Protein AF-A0A811NLN7-F1 (afdb_monomer_lite)

Structure (mmCIF, N/CA/C/O backbone):
data_AF-A0A811NLN7-F1
#
_entry.id   AF-A0A811NLN7-F1
#
loop_
_atom_site.group_PDB
_atom_site.id
_atom_site.type_symbol
_atom_site.label_atom_id
_atom_site.label_alt_id
_atom_site.label_comp_id
_atom_site.label_asym_id
_atom_site.label_entity_id
_atom_site.label_seq_id
_atom_site.pdbx_PDB_ins_code
_atom_site.Cartn_x
_atom_site.Cartn_y
_atom_site.Cartn_z
_atom_site.occupancy
_atom_site.B_iso_or_equiv
_atom_site.auth_seq_id
_atom_site.auth_comp_id
_atom_site.auth_asym_id
_atom_site.auth_atom_id
_atom_site.pdbx_PDB_model_num
ATOM 1 N N . MET A 1 1 ? 24.044 3.969 20.127 1.00 43.16 1 MET A N 1
ATOM 2 C CA . MET A 1 1 ? 23.315 4.214 18.861 1.00 43.16 1 MET A CA 1
ATOM 3 C C . MET A 1 1 ? 21.807 4.181 19.140 1.00 43.16 1 MET A C 1
ATOM 5 O O . MET A 1 1 ? 21.186 3.156 18.929 1.00 43.16 1 MET A O 1
ATOM 9 N N . ALA A 1 2 ? 21.221 5.245 19.707 1.00 50.56 2 ALA A N 1
ATOM 10 C CA . ALA A 1 2 ? 19.800 5.265 20.120 1.00 50.56 2 ALA A CA 1
ATOM 11 C C . ALA A 1 2 ? 19.009 6.475 19.573 1.00 50.56 2 ALA A C 1
ATOM 13 O O . ALA A 1 2 ? 17.827 6.627 19.856 1.00 50.56 2 ALA A O 1
ATOM 14 N N . ASN A 1 3 ? 19.652 7.333 18.772 1.00 53.03 3 ASN A N 1
ATOM 15 C CA . ASN A 1 3 ? 19.122 8.658 18.440 1.00 53.03 3 ASN A CA 1
ATOM 16 C C . ASN A 1 3 ? 18.244 8.680 17.170 1.00 53.03 3 ASN A C 1
ATOM 18 O O . ASN A 1 3 ? 17.276 9.428 17.095 1.00 53.03 3 ASN A O 1
ATOM 22 N N . ALA A 1 4 ? 18.530 7.824 16.181 1.00 56.03 4 ALA A N 1
ATOM 23 C CA . ALA A 1 4 ? 17.796 7.821 14.910 1.00 56.03 4 ALA A CA 1
ATOM 24 C C . ALA A 1 4 ? 16.346 7.334 15.075 1.00 56.03 4 ALA A C 1
ATOM 26 O O . ALA A 1 4 ? 15.413 7.976 14.602 1.00 56.03 4 ALA A O 1
ATOM 27 N N . ASN A 1 5 ? 16.144 6.248 15.827 1.00 57.50 5 ASN A N 1
ATOM 28 C CA . ASN A 1 5 ? 14.823 5.645 16.038 1.00 57.50 5 ASN A CA 1
ATOM 29 C C . ASN A 1 5 ? 13.876 6.569 16.821 1.00 57.50 5 ASN A C 1
ATOM 31 O O . ASN A 1 5 ? 12.670 6.561 16.587 1.00 57.50 5 ASN A O 1
ATOM 35 N N . HIS A 1 6 ? 14.430 7.394 17.714 1.00 54.12 6 HIS A N 1
ATOM 36 C CA . HIS A 1 6 ? 13.666 8.361 18.499 1.00 54.12 6 HIS A CA 1
ATOM 37 C C . HIS A 1 6 ? 13.188 9.542 17.638 1.00 54.12 6 HIS A C 1
ATOM 39 O O . HIS A 1 6 ? 12.044 9.972 17.765 1.00 54.12 6 HIS A O 1
ATOM 45 N N . CYS A 1 7 ? 14.013 9.997 16.685 1.00 54.50 7 CYS A N 1
ATOM 46 C CA . CYS A 1 7 ? 13.603 10.994 15.6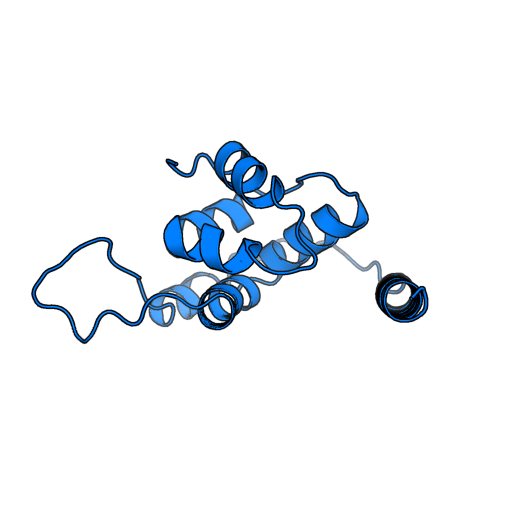91 1.00 54.50 7 CYS A CA 1
ATOM 47 C C . CYS A 1 7 ? 12.479 10.487 14.781 1.00 54.50 7 CYS A C 1
ATOM 49 O O . CYS A 1 7 ? 11.523 11.218 14.539 1.00 54.50 7 CYS A O 1
ATOM 51 N N . PHE A 1 8 ? 12.553 9.238 14.310 1.00 66.06 8 PHE A N 1
ATOM 52 C CA . PHE A 1 8 ? 11.503 8.669 13.457 1.00 66.06 8 PHE A CA 1
ATOM 53 C C . PHE A 1 8 ? 10.172 8.510 14.194 1.00 66.06 8 PHE A C 1
ATOM 55 O O . PHE A 1 8 ? 9.126 8.839 13.636 1.00 66.06 8 PHE A O 1
ATOM 62 N N . LEU A 1 9 ? 10.204 8.065 15.454 1.00 66.06 9 LEU A N 1
ATOM 63 C CA . LEU A 1 9 ? 9.010 7.985 16.299 1.00 66.06 9 LEU A CA 1
ATOM 64 C C . LEU A 1 9 ? 8.415 9.371 16.564 1.00 66.06 9 LEU A C 1
ATOM 66 O O . LEU A 1 9 ? 7.206 9.538 16.444 1.00 66.06 9 LEU A O 1
ATOM 70 N N . SER A 1 10 ? 9.256 10.367 16.851 1.00 74.56 10 SER A N 1
ATOM 71 C CA . SER A 1 10 ? 8.827 11.754 17.056 1.00 74.56 10 SER A CA 1
ATOM 72 C C . SER A 1 10 ? 8.174 12.346 15.802 1.00 74.56 10 SER A C 1
ATOM 74 O O . SER A 1 10 ? 7.082 12.906 15.878 1.00 74.56 10 SER A O 1
ATOM 76 N N . LEU A 1 11 ? 8.774 12.142 14.624 1.00 75.00 11 LEU A N 1
ATOM 77 C CA . LEU A 1 11 ? 8.213 12.613 13.356 1.00 75.00 11 LEU A CA 1
ATOM 78 C C . LEU A 1 11 ? 6.876 11.927 13.036 1.00 75.00 11 LEU A C 1
ATOM 80 O O . LEU A 1 11 ? 5.929 12.590 12.622 1.00 75.00 11 LEU A O 1
ATOM 84 N N . CYS A 1 12 ? 6.773 10.617 13.283 1.00 70.75 12 CYS A N 1
ATOM 85 C CA . CYS A 1 12 ? 5.517 9.883 13.119 1.00 70.75 12 CYS A CA 1
ATOM 86 C C . CYS A 1 12 ? 4.427 10.399 14.069 1.00 70.75 12 CYS A C 1
ATOM 88 O O . CYS A 1 12 ? 3.287 10.573 13.649 1.00 70.75 12 CYS A O 1
ATOM 90 N N . LEU A 1 13 ? 4.769 10.676 15.332 1.00 75.94 13 LEU A N 1
ATOM 91 C CA . LEU A 1 13 ? 3.827 11.220 16.311 1.00 75.94 13 LEU A CA 1
ATOM 92 C C . LEU A 1 13 ? 3.353 12.624 15.924 1.00 75.94 13 LEU A C 1
ATOM 94 O O . LEU A 1 13 ? 2.164 12.905 16.039 1.00 75.94 13 LEU A O 1
ATOM 98 N N . LEU A 1 14 ? 4.240 13.477 15.404 1.00 73.50 14 LEU A N 1
ATOM 99 C CA . LEU A 1 14 ? 3.862 14.801 14.908 1.00 73.50 14 LEU A CA 1
ATOM 100 C C . LEU A 1 14 ? 2.871 14.697 13.741 1.00 73.50 14 LEU A C 1
ATOM 102 O O . LEU A 1 14 ? 1.827 15.340 13.781 1.00 73.50 14 LEU A O 1
ATOM 106 N N . ILE A 1 15 ? 3.132 13.838 12.750 1.00 73.12 15 ILE A N 1
ATOM 107 C CA . ILE A 1 15 ? 2.220 13.635 11.609 1.00 73.12 15 ILE A CA 1
ATOM 108 C C . ILE A 1 15 ? 0.842 13.133 12.081 1.00 73.12 15 ILE A C 1
ATOM 110 O O . ILE A 1 15 ? -0.185 13.628 11.617 1.00 73.12 15 ILE A O 1
ATOM 114 N N . LEU A 1 16 ? 0.803 12.207 13.046 1.00 67.12 16 LEU A N 1
ATOM 115 C CA . LEU A 1 16 ? -0.451 11.697 13.612 1.00 67.12 16 LEU A CA 1
ATOM 116 C C . LEU A 1 16 ? -1.239 12.784 14.359 1.00 67.12 16 LEU A C 1
ATOM 118 O O . LEU A 1 16 ? -2.453 12.880 14.185 1.00 67.12 16 LEU A O 1
ATOM 122 N N . VAL A 1 17 ? -0.570 13.641 15.137 1.00 65.75 17 VAL A N 1
ATOM 123 C CA . VAL A 1 17 ? -1.224 14.754 15.850 1.00 65.75 17 VAL A CA 1
ATOM 124 C C . VAL A 1 17 ? -1.791 15.791 14.874 1.00 65.75 17 VAL A C 1
ATOM 126 O O . VAL A 1 17 ? -2.885 16.300 15.113 1.00 65.75 17 VAL A O 1
ATOM 129 N N . LEU A 1 18 ? -1.119 16.059 13.747 1.00 61.28 18 LEU A N 1
ATOM 130 C CA . LEU A 1 18 ? -1.640 16.967 12.715 1.00 61.28 18 LEU A CA 1
ATOM 131 C C . LEU A 1 18 ? -2.890 16.419 11.998 1.00 61.28 18 LEU A C 1
ATOM 133 O O . LEU A 1 18 ? -3.724 17.202 11.550 1.00 61.28 18 LEU A O 1
ATOM 137 N N . SER A 1 19 ? -3.055 15.095 11.909 1.00 59.22 19 SER A N 1
ATOM 138 C CA . SER A 1 19 ? -4.227 14.473 11.265 1.00 59.22 19 SER A CA 1
ATOM 139 C C . SER A 1 19 ? -5.508 14.485 12.119 1.00 59.22 19 SER A C 1
ATOM 141 O O . SER A 1 19 ? -6.593 14.202 11.613 1.00 59.22 19 SER A O 1
ATOM 143 N N . ALA A 1 20 ? -5.424 14.856 13.404 1.00 52.31 20 ALA A N 1
ATOM 144 C CA . ALA A 1 20 ? -6.542 14.779 14.352 1.00 52.31 20 ALA A CA 1
ATOM 145 C C . ALA A 1 20 ? -7.603 15.891 14.202 1.00 52.31 20 ALA A C 1
ATOM 147 O O . ALA A 1 20 ? -8.596 15.902 14.932 1.00 52.31 20 ALA A O 1
ATOM 148 N N . THR A 1 21 ? -7.447 16.817 13.254 1.00 59.22 21 THR A N 1
ATOM 149 C CA . THR A 1 21 ? -8.412 17.900 13.016 1.00 59.22 21 THR A CA 1
ATOM 150 C C . THR A 1 21 ? -8.862 17.939 11.560 1.00 59.22 21 THR A C 1
ATOM 152 O O . THR A 1 21 ? -8.281 18.640 10.742 1.00 59.22 21 THR A O 1
ATOM 155 N N . THR A 1 22 ? -9.907 17.177 11.232 1.00 49.59 22 THR A N 1
ATOM 156 C CA . THR A 1 22 ? -11.153 17.651 10.587 1.00 49.59 22 THR A CA 1
ATOM 157 C C . THR A 1 22 ? -12.040 16.448 10.259 1.00 49.59 22 THR A C 1
ATOM 159 O O . THR A 1 22 ? -12.036 15.900 9.164 1.00 49.59 22 THR A O 1
ATOM 162 N N . ALA A 1 23 ? -12.874 16.045 11.217 1.00 58.16 23 ALA A N 1
ATOM 163 C CA . ALA A 1 23 ? -14.067 15.287 10.874 1.00 58.16 23 ALA A CA 1
ATOM 164 C C . ALA A 1 23 ? -15.031 16.239 10.151 1.00 58.16 23 ALA A C 1
ATOM 166 O O . ALA A 1 23 ? -15.556 17.165 10.774 1.00 58.16 23 ALA A O 1
ATOM 167 N N . LYS A 1 24 ? -15.282 16.023 8.855 1.00 41.59 24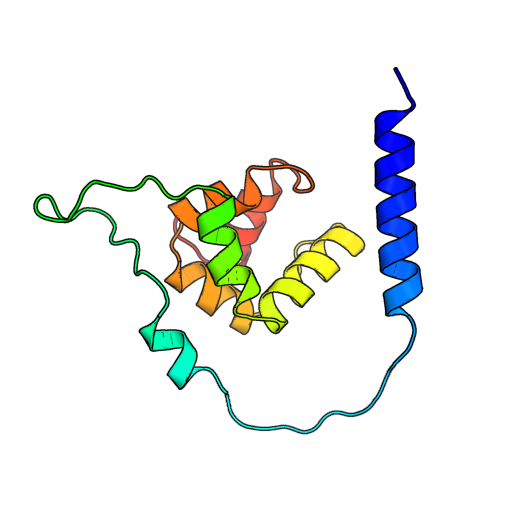 LYS A N 1
ATOM 168 C CA . LYS A 1 24 ? -16.520 16.496 8.225 1.00 41.59 24 LYS A CA 1
ATOM 169 C C . LYS A 1 24 ? -16.930 15.674 6.999 1.00 41.59 24 LYS A C 1
ATOM 171 O O . LYS A 1 24 ? -16.365 15.800 5.925 1.00 41.59 24 LYS A O 1
ATOM 176 N N . ALA A 1 25 ? -17.997 14.915 7.254 1.00 40.88 25 ALA A N 1
ATOM 177 C CA . ALA A 1 25 ? -19.117 14.540 6.395 1.00 40.88 25 ALA A CA 1
ATOM 178 C C . ALA A 1 25 ? -18.879 13.647 5.164 1.00 40.88 25 ALA A C 1
ATOM 180 O O . ALA A 1 25 ? -18.259 14.015 4.174 1.00 40.88 25 ALA A O 1
ATOM 181 N N . ALA A 1 26 ? -19.549 12.493 5.221 1.00 54.00 26 ALA A N 1
ATOM 182 C CA . ALA A 1 26 ? -19.870 11.641 4.094 1.00 54.00 26 ALA A CA 1
ATOM 183 C C . ALA A 1 26 ? -20.677 12.402 3.028 1.00 54.00 26 ALA A C 1
ATOM 185 O O . ALA A 1 26 ? -21.738 12.954 3.315 1.00 54.00 26 ALA A O 1
ATOM 186 N N . ALA A 1 27 ? -20.216 12.334 1.784 1.00 37.56 27 ALA A N 1
ATOM 187 C CA . ALA A 1 27 ? -21.065 12.449 0.612 1.00 37.56 27 ALA A CA 1
ATOM 188 C C . ALA A 1 27 ? -20.603 11.388 -0.387 1.00 37.56 27 ALA A C 1
ATOM 190 O O . ALA A 1 27 ? -19.496 11.439 -0.918 1.00 37.56 27 ALA A O 1
ATOM 191 N N . ALA A 1 28 ? -21.453 10.384 -0.587 1.00 51.41 28 ALA A N 1
ATOM 192 C CA . ALA A 1 28 ? -21.314 9.420 -1.660 1.00 51.41 28 ALA A CA 1
ATOM 193 C C . ALA A 1 28 ? -21.255 10.172 -3.001 1.00 51.41 28 ALA A C 1
ATOM 195 O O . ALA A 1 28 ? -22.221 10.828 -3.385 1.00 51.41 28 ALA A O 1
ATOM 196 N N . ALA A 1 29 ? -20.131 10.071 -3.710 1.00 37.81 29 ALA A N 1
ATOM 197 C CA . ALA A 1 29 ? -19.999 10.520 -5.090 1.00 37.81 29 ALA A CA 1
ATOM 198 C C . ALA A 1 29 ? -19.252 9.449 -5.909 1.00 37.81 29 ALA A C 1
ATOM 200 O O . ALA A 1 29 ? -18.308 8.838 -5.399 1.00 37.81 29 ALA A O 1
ATOM 201 N N . PRO A 1 30 ? -19.657 9.168 -7.162 1.00 43.84 30 PRO A N 1
ATOM 202 C CA . PRO A 1 30 ? -19.068 8.099 -7.954 1.00 43.84 30 PRO A CA 1
ATOM 203 C C . PRO A 1 30 ? -17.667 8.484 -8.455 1.00 43.84 30 PRO A C 1
ATOM 205 O O . PRO A 1 30 ? -17.504 9.423 -9.224 1.00 43.84 30 PRO A O 1
ATOM 208 N N . ALA A 1 31 ? -16.675 7.700 -8.028 1.00 43.66 31 ALA A N 1
ATOM 209 C CA . ALA A 1 31 ? -15.458 7.305 -8.743 1.00 43.66 31 ALA A CA 1
ATOM 210 C C . ALA A 1 31 ? -14.809 8.320 -9.733 1.00 43.66 31 ALA A C 1
ATOM 212 O O . ALA A 1 31 ? -15.149 8.322 -10.919 1.00 43.66 31 ALA A O 1
ATOM 213 N N . PRO A 1 32 ? -13.707 9.002 -9.345 1.00 45.16 32 PRO A N 1
ATOM 214 C CA . PRO A 1 32 ? -12.760 9.639 -10.279 1.00 45.16 32 PRO A CA 1
ATOM 215 C C . PRO A 1 32 ? -11.851 8.611 -10.995 1.00 45.16 32 PRO A C 1
ATOM 217 O O . PRO A 1 32 ? -10.933 8.954 -11.743 1.00 45.16 32 PRO A O 1
ATOM 220 N N . HIS A 1 33 ? -12.121 7.318 -10.789 1.00 49.12 33 HIS A N 1
ATOM 221 C CA . HIS A 1 33 ? -11.261 6.190 -11.135 1.00 49.12 33 HIS A CA 1
ATOM 222 C C . HIS A 1 33 ? -10.947 6.070 -12.633 1.00 49.12 33 HIS A C 1
ATOM 224 O O . HIS A 1 33 ? -9.937 5.470 -12.988 1.00 49.12 33 HIS A O 1
ATOM 230 N N . ARG A 1 34 ? -11.785 6.625 -13.522 1.00 48.34 34 ARG A N 1
ATOM 231 C CA . ARG A 1 34 ? -11.678 6.388 -14.971 1.00 48.34 34 ARG A CA 1
ATOM 232 C C . ARG A 1 34 ? -10.573 7.184 -15.665 1.00 48.34 34 ARG A C 1
ATOM 234 O O . ARG A 1 34 ? -10.042 6.722 -16.668 1.00 48.34 34 ARG A O 1
ATOM 241 N N . ARG A 1 35 ? -10.193 8.350 -15.131 1.00 41.19 35 ARG A N 1
ATOM 242 C CA . ARG A 1 35 ? -9.154 9.201 -15.745 1.00 41.19 35 ARG A CA 1
ATOM 243 C C . ARG A 1 35 ? -7.739 8.803 -15.319 1.00 41.19 35 ARG A C 1
ATOM 245 O O . ARG A 1 35 ? -6.819 8.893 -16.118 1.00 41.19 35 ARG A O 1
ATOM 252 N N . LEU A 1 36 ? -7.579 8.304 -14.092 1.00 47.72 36 LEU A N 1
ATOM 253 C CA . LEU A 1 36 ? -6.300 7.798 -13.574 1.00 47.72 36 LEU A CA 1
ATOM 254 C C . LEU A 1 36 ? -5.921 6.426 -14.161 1.00 47.72 36 LEU A C 1
ATOM 256 O O . LEU A 1 36 ? -4.746 6.089 -14.275 1.00 47.72 36 LEU A O 1
ATOM 260 N N . GLN A 1 37 ? -6.933 5.648 -14.561 1.00 47.62 37 GLN A N 1
ATOM 261 C CA . GLN A 1 37 ? -6.801 4.331 -15.190 1.00 47.62 37 GLN A CA 1
ATOM 262 C C . GLN A 1 37 ? -5.967 4.330 -16.476 1.00 47.62 37 GLN A C 1
ATOM 264 O O . GLN A 1 37 ? -5.446 3.282 -16.840 1.00 47.62 37 GLN A O 1
ATOM 269 N N . GLN A 1 38 ? -5.857 5.469 -17.163 1.00 48.12 38 GLN A N 1
ATOM 270 C CA . GLN A 1 38 ? -5.181 5.567 -18.459 1.00 48.12 38 GLN A CA 1
ATOM 271 C C . GLN A 1 38 ? -3.684 5.890 -18.345 1.00 48.12 38 GLN A C 1
ATOM 273 O O . GLN A 1 38 ? -2.951 5.679 -19.304 1.00 48.12 38 GLN A O 1
ATOM 278 N N . THR A 1 39 ? -3.221 6.383 -17.192 1.00 46.75 39 THR A N 1
ATOM 279 C CA . THR A 1 39 ? -1.844 6.892 -17.025 1.00 46.75 39 THR A CA 1
ATOM 280 C C . THR A 1 39 ? -0.949 5.943 -16.233 1.00 46.75 39 THR A C 1
ATOM 282 O O . THR A 1 39 ? 0.257 6.157 -16.133 1.00 46.75 39 THR A O 1
ATOM 285 N N . LEU A 1 40 ? -1.528 4.911 -15.627 1.00 50.56 40 LEU A N 1
ATOM 286 C CA . LEU A 1 40 ? -0.804 4.012 -14.746 1.00 50.56 40 LEU A CA 1
ATOM 287 C C . LEU A 1 40 ? -0.048 2.981 -15.607 1.00 50.56 40 LEU A C 1
ATOM 289 O O . LEU A 1 40 ? -0.706 2.211 -16.312 1.00 50.56 40 LEU A O 1
ATOM 293 N N . PRO A 1 41 ? 1.301 2.969 -15.612 1.00 51.81 41 PRO A N 1
ATOM 294 C CA . PRO A 1 41 ? 2.056 1.985 -16.376 1.00 51.81 41 PRO A CA 1
ATOM 295 C C . PRO A 1 41 ? 1.661 0.582 -15.915 1.00 51.81 41 PRO A C 1
ATOM 297 O O . PRO A 1 41 ? 1.808 0.226 -14.746 1.00 51.81 41 PRO A O 1
ATOM 300 N N . ARG A 1 42 ? 1.116 -0.203 -16.844 1.00 51.81 42 ARG A N 1
ATOM 301 C CA . ARG A 1 42 ? 0.846 -1.620 -16.637 1.00 51.81 42 ARG A CA 1
ATOM 302 C C . ARG A 1 42 ? 2.188 -2.339 -16.722 1.00 51.81 42 ARG A C 1
ATOM 304 O O . ARG A 1 42 ? 2.782 -2.413 -17.793 1.00 51.81 42 ARG A O 1
ATOM 311 N N . PHE A 1 43 ? 2.692 -2.798 -15.583 1.00 55.44 43 PHE A N 1
ATOM 312 C CA . PHE A 1 43 ? 3.899 -3.615 -15.531 1.00 55.44 43 PHE A CA 1
ATOM 313 C C . PHE A 1 43 ? 3.500 -5.041 -15.915 1.00 55.44 43 PHE A C 1
ATOM 315 O O . PHE A 1 43 ? 3.016 -5.801 -15.082 1.00 55.44 43 PHE A O 1
ATOM 322 N N . ASP A 1 44 ? 3.593 -5.345 -17.207 1.00 52.06 44 ASP A N 1
ATOM 323 C CA . ASP A 1 44 ? 3.223 -6.648 -17.755 1.00 52.06 44 ASP A CA 1
ATOM 324 C C . ASP A 1 44 ? 4.251 -7.712 -17.329 1.00 52.06 44 ASP A C 1
ATOM 326 O O . ASP A 1 44 ? 5.466 -7.516 -17.452 1.00 52.06 44 ASP A O 1
ATOM 330 N N . ASP A 1 45 ? 3.764 -8.823 -16.776 1.00 57.25 45 ASP A N 1
ATOM 331 C CA . ASP A 1 45 ? 4.589 -9.954 -16.358 1.00 57.25 45 ASP A CA 1
ATOM 332 C C . ASP A 1 45 ? 4.923 -10.801 -17.600 1.00 57.25 45 ASP A C 1
ATOM 334 O O . ASP A 1 45 ? 4.245 -11.770 -17.921 1.00 57.25 45 ASP A O 1
ATOM 338 N N . GLY A 1 46 ? 5.962 -10.390 -18.336 1.00 55.38 46 GLY A N 1
ATOM 339 C CA . GLY A 1 46 ? 6.668 -11.262 -19.282 1.00 55.38 46 GLY A CA 1
ATOM 340 C C . GLY A 1 46 ? 6.263 -11.209 -20.762 1.00 55.38 46 GLY A C 1
ATOM 341 O O . GLY A 1 46 ? 6.007 -12.259 -21.345 1.00 55.38 46 GLY A O 1
ATOM 342 N N . ASP A 1 47 ? 6.338 -10.041 -21.413 1.00 48.00 47 ASP A N 1
ATOM 343 C CA . ASP A 1 47 ? 6.464 -9.969 -22.882 1.00 48.00 47 ASP A CA 1
ATOM 344 C C . ASP A 1 47 ? 7.945 -9.785 -23.306 1.00 48.00 47 ASP A C 1
ATOM 346 O O . ASP A 1 47 ? 8.579 -8.806 -22.897 1.00 48.00 47 ASP A O 1
ATOM 350 N N . PRO A 1 48 ? 8.537 -10.682 -24.124 1.00 54.78 48 PRO A N 1
ATOM 351 C CA . PRO A 1 48 ? 9.948 -10.606 -24.527 1.00 54.78 48 PRO A CA 1
ATOM 352 C C . PRO A 1 48 ? 10.292 -9.500 -25.544 1.00 54.78 48 PRO A C 1
ATOM 354 O O . PRO A 1 48 ? 11.456 -9.394 -25.931 1.00 54.78 48 PRO A O 1
ATOM 357 N N . ARG A 1 49 ? 9.320 -8.716 -26.039 1.00 57.94 49 ARG A N 1
ATOM 358 C CA . ARG A 1 49 ? 9.520 -7.677 -27.073 1.00 57.94 49 ARG A CA 1
ATOM 359 C C . ARG A 1 49 ? 9.232 -6.253 -26.580 1.00 57.94 49 ARG A C 1
ATOM 361 O O . ARG A 1 49 ? 9.257 -5.320 -27.384 1.00 57.94 49 ARG A O 1
ATOM 368 N N . GLY A 1 50 ? 8.990 -6.069 -25.283 1.00 50.69 50 GLY A N 1
ATOM 369 C CA . GLY A 1 50 ? 8.737 -4.761 -24.679 1.00 50.69 50 GLY A CA 1
ATOM 370 C C . GLY A 1 50 ? 9.987 -3.873 -24.516 1.00 50.69 50 GLY A C 1
ATOM 371 O O . GLY A 1 50 ? 11.112 -4.379 -24.503 1.00 50.69 50 GLY A O 1
ATOM 372 N N . PRO A 1 51 ? 9.808 -2.540 -24.372 1.00 50.12 51 PRO A N 1
ATOM 373 C CA . PRO A 1 51 ? 10.885 -1.604 -24.020 1.00 50.12 51 PRO A CA 1
ATOM 374 C C . PRO A 1 51 ? 11.609 -2.056 -22.736 1.00 50.12 51 PRO A C 1
ATOM 376 O O . PRO A 1 51 ? 11.025 -2.821 -21.965 1.00 50.12 51 PRO A O 1
ATOM 379 N N . PRO A 1 52 ? 12.868 -1.620 -22.499 1.00 46.12 52 PRO A N 1
ATOM 380 C CA . PRO A 1 52 ? 13.749 -2.189 -21.478 1.00 46.12 52 PRO A CA 1
ATOM 381 C C . PRO A 1 52 ?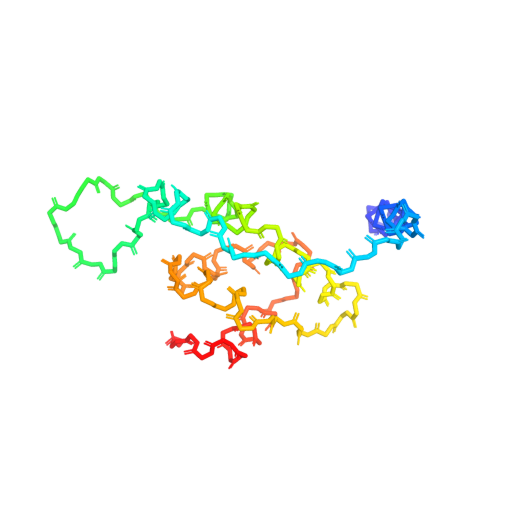 13.009 -2.383 -20.161 1.00 46.12 52 PRO A C 1
ATOM 383 O O . PRO A 1 52 ? 12.352 -1.456 -19.691 1.00 46.12 52 PRO A O 1
ATOM 386 N N . ILE A 1 53 ? 13.118 -3.590 -19.598 1.00 51.03 53 ILE A N 1
ATOM 387 C CA . ILE A 1 53 ? 12.534 -3.980 -18.314 1.00 51.03 53 ILE A CA 1
ATOM 388 C C . ILE A 1 53 ? 13.018 -2.978 -17.257 1.00 51.03 53 ILE A C 1
ATOM 390 O O . ILE A 1 53 ? 14.084 -3.137 -16.662 1.00 51.03 53 ILE A O 1
ATOM 394 N N . VAL A 1 54 ? 12.258 -1.905 -17.039 1.00 56.19 54 VAL A N 1
ATOM 395 C CA . VAL A 1 54 ? 12.476 -1.005 -15.914 1.00 56.19 54 VAL A CA 1
ATOM 396 C C . VAL A 1 54 ? 11.985 -1.790 -14.715 1.00 56.19 54 VAL A C 1
ATOM 398 O O . VAL A 1 54 ? 10.783 -1.854 -14.460 1.00 56.19 54 VAL A O 1
ATOM 401 N N . LEU A 1 55 ? 12.910 -2.463 -14.029 1.00 63.47 55 LEU A N 1
ATOM 402 C CA . LEU A 1 55 ? 12.588 -3.194 -12.814 1.00 63.47 55 LEU A CA 1
ATOM 403 C C . LEU A 1 55 ? 11.846 -2.227 -11.875 1.00 63.47 55 LEU A C 1
ATOM 405 O O . LEU A 1 55 ? 12.385 -1.154 -11.578 1.00 63.47 55 LEU A O 1
ATOM 409 N N . PRO A 1 56 ? 10.613 -2.550 -11.445 1.00 68.88 56 PRO A N 1
ATOM 410 C CA . PRO A 1 56 ? 9.818 -1.636 -10.648 1.00 68.88 56 PRO A CA 1
ATOM 411 C C . PRO A 1 56 ? 10.563 -1.314 -9.354 1.00 68.88 56 PRO A C 1
ATOM 413 O O . PRO A 1 56 ? 10.781 -2.169 -8.497 1.00 68.88 56 PRO A O 1
ATOM 416 N N . THR A 1 57 ? 10.970 -0.055 -9.219 1.00 81.19 57 THR A N 1
ATOM 417 C CA . THR A 1 57 ? 11.534 0.457 -7.971 1.00 81.19 57 THR A CA 1
ATOM 418 C C . THR A 1 57 ? 10.407 0.694 -6.972 1.00 81.19 57 THR A C 1
ATOM 420 O O . THR A 1 57 ? 9.274 1.005 -7.360 1.00 81.19 57 THR A O 1
ATOM 423 N N . ALA A 1 58 ? 10.720 0.628 -5.677 1.00 81.19 58 ALA A N 1
ATOM 424 C CA . ALA A 1 58 ? 9.765 0.971 -4.625 1.00 81.19 58 ALA A CA 1
ATOM 425 C C . ALA A 1 58 ? 9.119 2.346 -4.882 1.00 81.19 58 ALA A C 1
ATOM 427 O O . ALA A 1 58 ? 7.901 2.476 -4.829 1.00 81.19 58 ALA A O 1
ATOM 428 N N . ALA A 1 59 ? 9.917 3.348 -5.268 1.00 81.56 59 ALA A N 1
ATOM 429 C CA . ALA A 1 59 ? 9.439 4.697 -5.562 1.00 81.56 59 ALA A CA 1
ATOM 430 C C . ALA A 1 59 ? 8.456 4.747 -6.746 1.00 81.56 59 ALA A C 1
ATOM 432 O O . ALA A 1 59 ? 7.430 5.421 -6.663 1.00 81.56 59 ALA A O 1
ATOM 433 N N . SER A 1 60 ? 8.727 4.026 -7.841 1.00 83.00 60 SER A N 1
ATOM 434 C CA . SER A 1 60 ? 7.797 3.965 -8.980 1.00 83.00 60 SER A CA 1
ATOM 435 C C . SER A 1 60 ? 6.488 3.254 -8.635 1.00 83.00 60 SER A C 1
ATOM 437 O O . SER A 1 60 ? 5.440 3.663 -9.121 1.00 83.00 60 SER A O 1
ATOM 439 N N . CYS A 1 61 ? 6.529 2.251 -7.757 1.00 86.62 61 CYS A N 1
ATOM 440 C CA . CYS A 1 61 ? 5.329 1.558 -7.288 1.00 86.62 61 CYS A CA 1
ATOM 441 C C . CYS A 1 61 ? 4.492 2.416 -6.352 1.00 86.62 61 CYS A C 1
ATOM 443 O O . CYS A 1 61 ? 3.271 2.485 -6.479 1.00 86.62 61 CYS A O 1
ATOM 445 N N . TRP A 1 62 ? 5.162 3.140 -5.460 1.00 86.19 62 TRP A N 1
ATOM 446 C CA . TRP A 1 62 ? 4.512 4.079 -4.565 1.00 86.19 62 TRP A CA 1
ATOM 447 C C . TRP A 1 62 ? 3.816 5.209 -5.303 1.00 86.19 62 TRP A C 1
ATOM 449 O O . TRP A 1 62 ? 2.735 5.591 -4.882 1.00 86.19 62 TRP A O 1
ATOM 459 N N . LYS A 1 63 ? 4.343 5.698 -6.432 1.00 85.94 63 LYS A N 1
ATOM 460 C CA . LYS A 1 63 ? 3.633 6.700 -7.249 1.00 85.94 63 LYS A CA 1
ATOM 461 C C . LYS A 1 63 ? 2.230 6.240 -7.647 1.00 85.94 63 LYS A C 1
ATOM 463 O O . LYS A 1 63 ? 1.299 7.034 -7.599 1.00 85.94 63 LYS A O 1
ATOM 468 N N . SER A 1 64 ? 2.076 4.968 -7.993 1.00 83.25 64 SER A N 1
ATOM 469 C CA . SER A 1 64 ? 0.788 4.381 -8.360 1.00 83.25 64 SER A CA 1
ATOM 470 C C . SER A 1 64 ? -0.158 4.221 -7.170 1.00 83.25 64 SER A C 1
ATOM 472 O O . SER A 1 64 ? -1.358 4.430 -7.312 1.00 83.25 64 SER A O 1
ATOM 474 N N . ILE A 1 65 ? 0.383 3.883 -5.995 1.00 84.88 65 ILE A N 1
ATOM 475 C CA . ILE A 1 65 ? -0.379 3.785 -4.740 1.00 84.88 65 ILE A CA 1
ATOM 476 C C . ILE A 1 65 ? -0.825 5.180 -4.281 1.00 84.88 65 ILE A C 1
ATOM 478 O O . ILE A 1 65 ? -1.993 5.372 -3.968 1.00 84.88 65 ILE A O 1
ATOM 482 N N . LEU A 1 66 ? 0.079 6.166 -4.324 1.00 85.75 66 LEU A N 1
ATOM 483 C CA . LEU A 1 66 ? -0.167 7.575 -3.986 1.00 85.75 66 LEU A CA 1
ATOM 484 C C . LEU A 1 66 ? -1.216 8.228 -4.885 1.00 85.75 66 LEU A C 1
ATOM 486 O O . LEU A 1 66 ? -1.861 9.190 -4.486 1.00 85.75 66 LEU A O 1
ATOM 490 N N . ALA A 1 67 ? -1.402 7.694 -6.089 1.00 84.44 67 ALA A N 1
ATOM 491 C CA . ALA A 1 67 ? -2.446 8.136 -6.996 1.00 84.44 67 ALA A CA 1
ATOM 492 C C . ALA A 1 67 ? -3.860 7.798 -6.458 1.00 84.44 67 ALA A C 1
ATOM 494 O O . ALA A 1 67 ? -4.846 8.392 -6.890 1.00 84.44 67 ALA A O 1
ATOM 495 N N . SER A 1 68 ? -3.966 6.867 -5.503 1.00 83.50 68 SER A N 1
ATOM 496 C CA . SER A 1 68 ? -5.203 6.496 -4.819 1.00 83.50 68 SER A CA 1
ATOM 497 C C . SER A 1 68 ? -5.144 6.914 -3.352 1.00 83.50 68 SER A C 1
ATOM 499 O O . SER A 1 68 ? -4.670 6.148 -2.515 1.00 83.50 68 SER A O 1
ATOM 501 N N . GLU A 1 69 ? -5.692 8.086 -3.024 1.00 81.94 69 GLU A N 1
ATOM 502 C CA . GLU A 1 69 ? -5.744 8.610 -1.645 1.00 81.94 69 GLU A CA 1
ATOM 503 C C . GLU A 1 69 ? -6.303 7.575 -0.657 1.00 81.94 69 GLU A C 1
ATOM 505 O O . GLU A 1 69 ? -5.669 7.273 0.348 1.00 81.94 69 GLU A O 1
ATOM 510 N N . SER A 1 70 ? -7.391 6.893 -1.028 1.00 79.25 70 SER A N 1
ATOM 511 C CA . SER A 1 70 ? -7.997 5.825 -0.219 1.00 79.25 70 SER A CA 1
ATOM 512 C C . SER A 1 70 ? -7.054 4.659 0.101 1.00 79.25 70 SER A C 1
ATOM 514 O O . SER A 1 70 ? -7.184 4.024 1.142 1.00 79.25 70 SER A O 1
ATOM 516 N N . CYS A 1 71 ? -6.099 4.361 -0.782 1.00 86.44 71 CYS A N 1
ATOM 517 C CA . CYS A 1 71 ? -5.135 3.285 -0.574 1.00 86.44 71 CYS A CA 1
ATOM 518 C C . CYS A 1 71 ? -3.969 3.752 0.301 1.00 86.44 71 CYS A C 1
ATOM 520 O O . CYS A 1 71 ? -3.449 2.982 1.104 1.00 86.44 71 CYS A O 1
ATOM 522 N N . VAL A 1 72 ? -3.595 5.029 0.198 1.00 87.69 72 VAL A N 1
ATOM 523 C CA . VAL A 1 72 ? -2.626 5.654 1.106 1.00 87.69 72 VAL A CA 1
ATOM 524 C C . VAL A 1 72 ? -3.170 5.684 2.530 1.00 87.69 72 VAL A C 1
ATOM 526 O O . VAL A 1 72 ? -2.452 5.291 3.449 1.00 87.69 72 VAL A O 1
ATOM 529 N N . ASP A 1 73 ? -4.432 6.080 2.704 1.00 86.69 73 ASP A N 1
ATOM 530 C CA . ASP A 1 73 ? -5.097 6.111 4.008 1.00 86.69 73 ASP A CA 1
ATOM 531 C C . ASP A 1 73 ? -5.132 4.724 4.652 1.00 86.69 73 ASP A C 1
ATOM 533 O O . ASP A 1 73 ? -4.719 4.569 5.800 1.00 86.69 73 ASP A O 1
ATOM 537 N N . ASP A 1 74 ? -5.534 3.692 3.907 1.00 87.19 74 ASP A N 1
ATOM 538 C CA . ASP A 1 74 ? -5.539 2.308 4.391 1.00 87.19 74 ASP A CA 1
ATOM 539 C C . ASP A 1 74 ? -4.150 1.848 4.853 1.00 87.19 74 ASP A C 1
ATOM 541 O O . ASP A 1 74 ? -3.995 1.218 5.907 1.00 87.19 74 ASP A O 1
ATOM 545 N N . VAL A 1 75 ? -3.110 2.171 4.079 1.00 85.88 75 VAL A N 1
ATOM 546 C CA . VAL A 1 75 ? -1.734 1.802 4.418 1.00 85.88 75 VAL A CA 1
ATOM 547 C C . VAL A 1 75 ? -1.250 2.560 5.655 1.00 85.88 75 VAL A C 1
ATOM 549 O O . VAL A 1 75 ? -0.638 1.958 6.543 1.00 85.88 75 VAL A O 1
ATOM 552 N N . LEU A 1 76 ? -1.554 3.853 5.765 1.00 84.94 76 LEU A N 1
ATOM 553 C CA . LEU A 1 76 ? -1.170 4.672 6.911 1.00 84.94 76 LEU A CA 1
ATOM 554 C C . LEU A 1 76 ? -1.906 4.240 8.185 1.00 84.94 76 LEU A C 1
ATOM 556 O O . LEU A 1 76 ? -1.279 4.055 9.228 1.00 84.94 76 LEU A O 1
ATOM 560 N N . GLN A 1 77 ? -3.210 3.985 8.083 1.00 84.69 77 GLN A N 1
ATOM 561 C CA . GLN A 1 77 ? -4.035 3.433 9.155 1.00 84.69 77 GLN A CA 1
ATOM 562 C C . GLN A 1 77 ? -3.501 2.069 9.598 1.00 84.69 77 GLN A C 1
ATOM 564 O O . GLN A 1 77 ? -3.446 1.775 10.794 1.00 84.69 77 GLN A O 1
ATOM 569 N N . SER A 1 78 ? -3.057 1.244 8.645 1.00 85.81 78 SER A N 1
ATOM 570 C CA . SER A 1 78 ? -2.459 -0.056 8.939 1.00 85.81 78 SER A CA 1
ATOM 571 C C . SER A 1 78 ? -1.146 0.067 9.714 1.00 85.81 78 SER A C 1
ATOM 573 O O . SER A 1 78 ? -0.896 -0.696 10.649 1.00 85.81 78 SER A O 1
ATOM 575 N N . LEU A 1 79 ? -0.305 1.038 9.348 1.00 84.12 79 LEU A N 1
ATOM 576 C CA . LEU A 1 79 ? 0.941 1.337 10.056 1.00 84.12 79 LEU A CA 1
ATOM 577 C C . LEU A 1 79 ? 0.673 1.878 11.465 1.00 84.12 79 LEU A C 1
ATOM 579 O O . LEU A 1 79 ? 1.277 1.399 12.425 1.00 84.12 79 LEU A O 1
ATOM 583 N N . ALA A 1 80 ? -0.261 2.822 11.599 1.00 81.81 80 ALA A N 1
ATOM 584 C CA . ALA A 1 80 ? -0.638 3.419 12.877 1.00 81.81 80 ALA A CA 1
ATOM 585 C C . ALA A 1 80 ? -1.233 2.377 13.838 1.00 81.81 80 ALA A C 1
ATOM 587 O O . ALA A 1 80 ? -0.832 2.295 14.999 1.00 81.81 80 ALA A O 1
ATOM 588 N N . ALA A 1 81 ? -2.134 1.526 13.337 1.00 81.88 81 ALA A N 1
ATOM 589 C CA . ALA A 1 81 ? -2.743 0.442 14.104 1.00 81.88 81 ALA A CA 1
ATOM 590 C C . ALA A 1 81 ? -1.815 -0.773 14.291 1.00 81.88 81 ALA A C 1
ATOM 592 O O . ALA A 1 81 ? -2.151 -1.679 15.053 1.00 81.88 81 ALA A O 1
ATOM 593 N N . ARG A 1 82 ? -0.671 -0.823 13.589 1.00 78.56 82 ARG A N 1
ATOM 594 C CA . ARG A 1 82 ? 0.222 -1.996 13.480 1.00 78.56 82 ARG A CA 1
ATOM 595 C C . ARG A 1 82 ? -0.510 -3.280 13.066 1.00 78.56 82 ARG A C 1
ATOM 597 O O . ARG A 1 82 ? -0.117 -4.382 13.443 1.00 78.56 82 ARG A O 1
ATOM 604 N N . GLN A 1 83 ? -1.582 -3.133 12.299 1.00 80.25 83 GLN A N 1
ATOM 605 C CA . GLN A 1 83 ? -2.457 -4.208 11.843 1.00 80.25 83 GLN A CA 1
ATOM 606 C C . GLN A 1 83 ? -2.756 -3.985 10.369 1.00 80.25 83 GLN A C 1
ATOM 608 O O . GLN A 1 83 ? -2.990 -2.857 9.960 1.00 80.25 83 GLN A O 1
ATOM 613 N N . VAL A 1 84 ? -2.777 -5.042 9.561 1.00 84.19 84 VAL A N 1
ATOM 614 C CA . VAL A 1 84 ? -3.081 -4.898 8.132 1.00 84.19 84 VAL A CA 1
ATOM 615 C C . VAL A 1 84 ? -4.578 -4.673 7.952 1.00 84.19 84 VAL A C 1
ATOM 617 O O . VAL A 1 84 ? -5.384 -5.569 8.187 1.00 84.19 84 VAL A O 1
ATOM 620 N N . ARG A 1 85 ? -4.939 -3.452 7.558 1.00 85.88 85 ARG A N 1
ATOM 621 C CA . ARG A 1 85 ? -6.306 -2.980 7.333 1.00 85.88 85 ARG A CA 1
ATOM 622 C C . ARG A 1 85 ? -6.377 -2.342 5.951 1.00 85.88 85 ARG A C 1
ATOM 624 O O . ARG A 1 85 ? -6.351 -1.126 5.818 1.00 85.88 85 ARG A O 1
ATOM 631 N N . ILE A 1 86 ? -6.431 -3.190 4.930 1.00 88.25 86 ILE A N 1
ATOM 632 C CA . ILE A 1 86 ? -6.522 -2.772 3.531 1.00 88.25 86 ILE A CA 1
ATOM 633 C C . ILE A 1 86 ? -7.962 -2.957 3.057 1.00 88.25 86 ILE A C 1
ATOM 635 O O . ILE A 1 86 ? -8.536 -4.036 3.215 1.00 88.25 86 ILE A O 1
ATOM 639 N N . SER A 1 87 ? -8.568 -1.912 2.497 1.00 87.62 87 SER A N 1
ATOM 640 C CA . SER A 1 87 ? -9.900 -1.996 1.908 1.00 87.62 87 SER A CA 1
ATOM 641 C C . SER A 1 87 ? -9.865 -2.715 0.560 1.00 87.62 87 SER A C 1
ATOM 643 O O . SER A 1 87 ? -8.848 -2.765 -0.136 1.00 87.62 87 SER A O 1
ATOM 645 N N . LYS A 1 88 ? -11.029 -3.205 0.124 1.00 86.62 88 LYS A N 1
ATOM 646 C CA . LYS A 1 88 ? -11.186 -3.803 -1.208 1.00 86.62 88 LYS A CA 1
ATOM 647 C C . LYS A 1 88 ? -10.795 -2.834 -2.333 1.00 86.62 88 LYS A C 1
ATOM 649 O O . LYS A 1 88 ? -10.254 -3.268 -3.344 1.00 86.62 88 LYS A O 1
ATOM 654 N N . ALA A 1 89 ? -11.037 -1.534 -2.149 1.00 85.50 89 ALA A N 1
ATOM 655 C CA . ALA A 1 89 ? -10.667 -0.512 -3.124 1.00 85.50 89 ALA A CA 1
ATOM 656 C C . ALA A 1 89 ? -9.142 -0.406 -3.274 1.00 85.50 89 ALA A C 1
ATOM 658 O O . ALA A 1 89 ? -8.641 -0.394 -4.397 1.00 85.50 89 ALA A O 1
ATOM 659 N N . CYS A 1 90 ? -8.407 -0.411 -2.159 1.00 87.56 90 CYS A N 1
ATOM 660 C CA . CYS A 1 90 ? -6.947 -0.423 -2.184 1.00 87.56 90 CYS A CA 1
ATOM 661 C C . CYS A 1 90 ? -6.403 -1.738 -2.761 1.00 87.56 90 CYS A C 1
ATOM 663 O O . CYS A 1 90 ? -5.518 -1.699 -3.612 1.00 87.56 90 CYS A O 1
ATOM 665 N N . CYS A 1 91 ? -6.993 -2.893 -2.429 1.00 89.88 91 CYS A N 1
ATOM 666 C CA . CYS A 1 91 ? -6.604 -4.163 -3.050 1.00 89.88 91 CYS A CA 1
ATOM 667 C C . CYS A 1 91 ? -6.750 -4.146 -4.578 1.00 89.88 91 CYS A C 1
ATOM 669 O O . CYS A 1 91 ? -5.829 -4.565 -5.267 1.00 89.88 91 CYS A O 1
ATOM 671 N N . SER A 1 92 ? -7.817 -3.560 -5.132 1.00 86.94 92 SER A N 1
ATOM 672 C CA . SER A 1 92 ? -7.954 -3.413 -6.589 1.00 86.94 92 SER A CA 1
ATOM 673 C C . SER A 1 92 ? -6.889 -2.515 -7.229 1.00 86.94 92 SER A C 1
ATOM 675 O O . SER A 1 92 ? -6.620 -2.643 -8.423 1.00 86.94 92 SER A O 1
ATOM 677 N N . VAL A 1 93 ? -6.286 -1.588 -6.479 1.00 88.50 93 VAL A N 1
ATOM 678 C CA . VAL A 1 93 ? -5.126 -0.807 -6.943 1.00 88.50 93 VAL A CA 1
ATOM 679 C C . VAL A 1 93 ? -3.861 -1.662 -6.885 1.00 88.50 93 VAL A C 1
ATOM 681 O O . VAL A 1 93 ? -3.103 -1.690 -7.853 1.00 88.50 93 VAL A O 1
ATOM 684 N N . LEU A 1 94 ? -3.661 -2.400 -5.789 1.00 87.12 94 LEU A N 1
ATOM 685 C CA . LEU A 1 94 ? -2.509 -3.282 -5.591 1.00 87.12 94 LEU A CA 1
ATOM 686 C C . LEU A 1 94 ? -2.468 -4.434 -6.613 1.00 87.12 94 LEU A C 1
ATOM 688 O O . LEU A 1 94 ? -1.413 -4.721 -7.174 1.00 87.12 94 LEU A O 1
ATOM 692 N N . GLU A 1 95 ? -3.619 -5.019 -6.939 1.00 87.06 95 GLU A N 1
ATOM 693 C CA . GLU A 1 95 ? -3.783 -6.003 -8.017 1.00 87.06 95 GLU A CA 1
ATOM 694 C C . GLU A 1 95 ? -3.369 -5.433 -9.377 1.00 87.06 95 GLU A C 1
ATOM 696 O O . GLU A 1 95 ? -2.709 -6.103 -10.167 1.00 87.06 95 GLU A O 1
ATOM 701 N N . ARG A 1 96 ? -3.719 -4.171 -9.659 1.00 83.44 96 ARG A N 1
ATOM 702 C CA . ARG A 1 96 ? -3.416 -3.529 -10.949 1.00 83.44 96 ARG A CA 1
ATOM 703 C C . ARG A 1 96 ? -1.938 -3.212 -11.132 1.00 83.44 96 ARG A C 1
ATOM 705 O O . ARG A 1 96 ? -1.467 -3.247 -12.266 1.00 83.44 96 ARG A O 1
ATOM 712 N N . ILE A 1 97 ? -1.227 -2.863 -10.059 1.00 83.94 97 ILE A N 1
ATOM 713 C CA . ILE A 1 97 ? 0.222 -2.604 -10.119 1.00 83.94 97 ILE A CA 1
ATOM 714 C C . ILE A 1 97 ? 1.044 -3.899 -10.102 1.00 83.94 97 ILE A C 1
ATOM 716 O O . ILE A 1 97 ? 2.208 -3.880 -10.499 1.00 83.94 97 ILE A O 1
ATOM 720 N N . GLY A 1 98 ? 0.441 -5.006 -9.661 1.00 83.50 98 GLY A N 1
ATOM 721 C CA . GLY A 1 98 ? 1.014 -6.346 -9.695 1.00 83.50 98 GLY A CA 1
ATOM 722 C C . GLY A 1 98 ? 1.923 -6.689 -8.511 1.00 83.50 98 GLY A C 1
ATOM 723 O O . GLY A 1 98 ? 2.499 -5.830 -7.834 1.00 83.50 98 GLY A O 1
ATOM 724 N N . ASP A 1 99 ? 2.098 -7.992 -8.294 1.00 84.50 99 ASP A N 1
ATOM 725 C CA . ASP A 1 99 ? 2.809 -8.590 -7.160 1.00 84.50 99 ASP A CA 1
ATOM 726 C C . ASP A 1 99 ? 4.242 -8.108 -6.959 1.00 84.50 99 ASP A C 1
ATOM 728 O O . ASP A 1 99 ? 4.684 -7.891 -5.822 1.00 84.50 99 ASP A O 1
ATOM 732 N N . ARG A 1 100 ? 4.985 -7.928 -8.055 1.00 82.44 100 ARG A N 1
ATOM 733 C CA . ARG A 1 100 ? 6.362 -7.423 -7.996 1.00 82.44 100 ARG A CA 1
ATOM 734 C C . ARG A 1 100 ? 6.395 -5.999 -7.461 1.00 82.44 100 ARG A C 1
ATOM 736 O O . ARG A 1 100 ? 7.263 -5.666 -6.658 1.00 82.44 100 ARG A O 1
ATOM 743 N N . CYS A 1 101 ? 5.427 -5.182 -7.865 1.00 86.31 101 CYS A N 1
ATOM 744 C CA . CYS A 1 101 ? 5.361 -3.781 -7.487 1.00 86.31 101 CYS A CA 1
ATOM 745 C C . CYS A 1 101 ? 4.905 -3.615 -6.034 1.00 86.31 101 CYS A C 1
ATOM 747 O O . CYS A 1 101 ? 5.487 -2.831 -5.290 1.00 86.31 101 CYS A O 1
ATOM 749 N N . VAL A 1 102 ? 3.941 -4.431 -5.600 1.00 86.38 102 VAL A N 1
ATOM 750 C CA . VAL A 1 102 ? 3.538 -4.560 -4.190 1.00 86.38 102 VAL A CA 1
ATOM 751 C C . VAL A 1 102 ? 4.733 -4.966 -3.329 1.00 86.38 102 VAL A C 1
ATOM 753 O O . VAL A 1 102 ? 5.037 -4.327 -2.322 1.00 86.38 102 VAL A O 1
ATOM 756 N N . SER A 1 103 ? 5.472 -5.991 -3.756 1.00 85.12 103 SER A N 1
ATOM 757 C CA . SER A 1 103 ? 6.651 -6.469 -3.030 1.00 85.12 103 SER A CA 1
ATOM 758 C C . SER A 1 103 ? 7.746 -5.404 -2.954 1.00 85.12 103 SER A C 1
ATOM 760 O O . SER A 1 103 ? 8.338 -5.222 -1.894 1.00 85.12 103 SER A O 1
ATOM 762 N N . ALA A 1 104 ? 7.990 -4.672 -4.045 1.00 86.31 104 ALA A N 1
ATOM 763 C CA . ALA A 1 104 ? 8.955 -3.579 -4.085 1.00 86.31 104 ALA A CA 1
ATOM 764 C C . ALA A 1 104 ? 8.519 -2.399 -3.203 1.00 86.31 104 ALA A C 1
ATOM 766 O O . ALA A 1 104 ? 9.320 -1.910 -2.408 1.00 86.31 104 ALA A O 1
ATOM 767 N N . ALA A 1 105 ? 7.254 -1.976 -3.281 1.00 86.00 105 ALA A N 1
ATOM 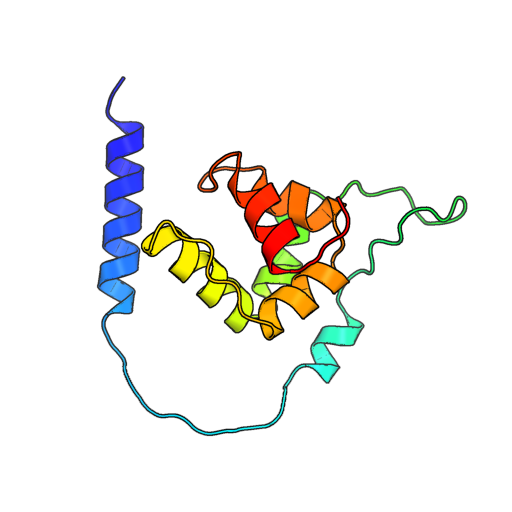768 C CA . ALA A 1 105 ? 6.700 -0.874 -2.495 1.00 86.00 105 ALA A CA 1
ATOM 769 C C . ALA A 1 105 ? 6.830 -1.116 -0.985 1.00 86.00 105 ALA A C 1
ATOM 771 O O . ALA A 1 105 ? 7.265 -0.230 -0.251 1.00 86.00 105 ALA A O 1
ATOM 772 N N . PHE A 1 106 ? 6.524 -2.329 -0.525 1.00 86.94 106 PHE A N 1
ATOM 773 C CA . PHE A 1 106 ? 6.538 -2.674 0.900 1.00 86.94 106 PHE A CA 1
ATOM 774 C C . PHE A 1 106 ? 7.848 -3.325 1.370 1.00 86.94 106 PHE A C 1
ATOM 776 O O . PHE A 1 106 ? 7.908 -3.856 2.476 1.00 86.94 106 PHE A O 1
ATOM 783 N N . SER A 1 107 ? 8.901 -3.306 0.546 1.00 83.06 107 SER A N 1
ATOM 784 C CA . SER A 1 107 ? 10.221 -3.848 0.914 1.00 83.06 107 SER A CA 1
ATOM 785 C C . SER A 1 107 ? 11.045 -2.913 1.802 1.00 83.06 107 SER A C 1
ATOM 787 O O . SER A 1 107 ? 11.982 -3.355 2.462 1.00 83.06 107 SER A O 1
ATOM 789 N N . SER A 1 108 ? 10.721 -1.619 1.792 1.00 78.75 108 SER A N 1
ATOM 790 C CA . SER A 1 108 ? 11.463 -0.584 2.510 1.00 78.75 108 SER A CA 1
ATOM 791 C C . SER A 1 108 ? 10.817 -0.257 3.858 1.00 78.75 108 SER A C 1
ATOM 793 O O . SER A 1 108 ? 9.622 -0.467 4.068 1.00 78.75 108 SER A O 1
ATOM 795 N N . PHE A 1 109 ? 11.604 0.300 4.777 1.00 72.88 109 PHE A N 1
ATOM 796 C CA . PHE A 1 109 ? 11.085 0.907 6.005 1.00 72.88 109 PHE A CA 1
ATOM 797 C C . PHE A 1 109 ? 10.001 1.954 5.658 1.00 72.88 109 PHE A C 1
ATOM 799 O O . PHE A 1 109 ? 10.188 2.674 4.673 1.00 72.88 109 PHE A O 1
ATOM 806 N N . PRO A 1 110 ? 8.878 2.071 6.401 1.00 71.69 110 PRO A N 1
ATOM 807 C CA . PRO A 1 110 ? 8.596 1.586 7.764 1.00 71.69 110 PRO A CA 1
ATOM 808 C C . PRO A 1 110 ? 7.900 0.219 7.866 1.00 71.69 110 PRO A C 1
ATOM 810 O O . PRO A 1 110 ? 7.445 -0.160 8.947 1.00 71.69 110 PRO A O 1
ATOM 813 N N . PHE A 1 111 ? 7.783 -0.527 6.768 1.00 79.94 111 PHE A N 1
ATOM 814 C CA . PHE A 1 111 ? 7.026 -1.776 6.759 1.00 79.94 111 PHE A CA 1
ATOM 815 C C . PHE A 1 111 ? 7.799 -2.918 7.419 1.00 79.94 111 PHE A C 1
ATOM 817 O O . PHE A 1 111 ? 8.998 -3.100 7.209 1.00 79.94 111 PHE A O 1
ATOM 824 N N . ASN A 1 112 ? 7.097 -3.716 8.226 1.00 76.19 112 ASN A N 1
ATOM 825 C CA . ASN A 1 112 ? 7.652 -4.956 8.760 1.00 76.19 112 ASN A CA 1
ATOM 826 C C . ASN A 1 112 ? 7.935 -5.923 7.588 1.00 76.19 112 ASN A C 1
ATOM 828 O O . ASN A 1 112 ? 7.117 -5.985 6.669 1.00 76.19 112 ASN A O 1
ATOM 832 N N . PRO A 1 113 ? 9.018 -6.720 7.605 1.00 78.12 113 PRO A N 1
ATOM 833 C CA . PRO A 1 113 ? 9.294 -7.718 6.563 1.00 78.12 113 PRO A CA 1
ATOM 834 C C . PRO A 1 113 ? 8.120 -8.675 6.276 1.00 78.12 113 PRO A C 1
ATOM 836 O O . PRO A 1 113 ? 7.973 -9.158 5.152 1.00 78.12 113 PRO A O 1
ATOM 839 N N . THR A 1 114 ? 7.241 -8.909 7.253 1.00 83.25 114 THR A N 1
ATOM 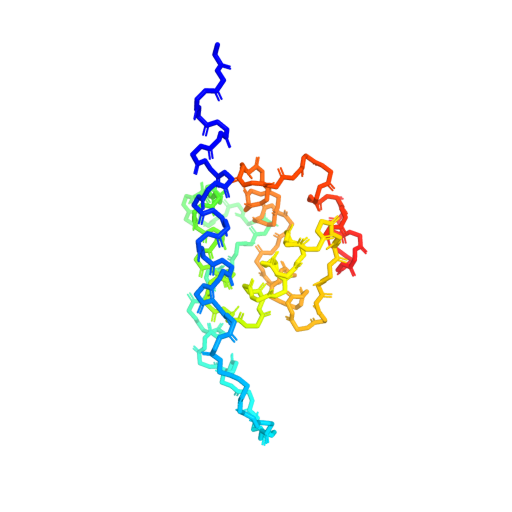840 C CA . THR A 1 114 ? 6.033 -9.738 7.103 1.00 83.25 114 THR A CA 1
ATOM 841 C C . THR A 1 114 ? 4.844 -8.975 6.499 1.00 83.25 114 THR A C 1
ATOM 843 O O . THR A 1 114 ? 3.919 -9.593 5.974 1.00 83.25 114 THR A O 1
ATOM 846 N N . TYR A 1 115 ? 4.861 -7.638 6.509 1.00 82.94 115 TYR A N 1
ATOM 847 C CA . TYR A 1 115 ? 3.763 -6.787 6.031 1.00 82.94 115 TYR A CA 1
ATOM 848 C C . TYR A 1 115 ? 3.395 -7.086 4.576 1.00 82.94 115 TYR A C 1
ATOM 850 O O . TYR A 1 115 ? 2.221 -7.244 4.259 1.00 82.94 115 TYR A O 1
ATOM 858 N N . ARG A 1 116 ? 4.395 -7.278 3.707 1.00 83.06 116 ARG A N 1
ATOM 859 C CA . ARG A 1 116 ? 4.185 -7.650 2.299 1.00 83.06 116 ARG A CA 1
ATOM 860 C C . ARG A 1 116 ? 3.367 -8.938 2.136 1.00 83.06 116 ARG A C 1
ATOM 862 O O . ARG A 1 116 ? 2.490 -8.999 1.284 1.00 83.06 116 ARG A O 1
ATOM 869 N N . HIS A 1 117 ? 3.627 -9.952 2.965 1.00 84.19 117 HIS A N 1
ATOM 870 C CA . HIS A 1 117 ? 2.923 -11.235 2.907 1.00 84.19 117 HIS A CA 1
ATOM 871 C C . HIS A 1 117 ? 1.488 -11.082 3.397 1.00 84.19 117 HIS A C 1
ATOM 873 O O . HIS A 1 117 ? 0.568 -11.633 2.809 1.00 84.19 117 HIS A O 1
ATOM 879 N N . LEU A 1 118 ? 1.289 -10.279 4.439 1.00 87.06 118 LEU A N 1
ATOM 880 C CA . LEU A 1 118 ? -0.039 -9.992 4.964 1.00 87.06 118 LEU A CA 1
ATOM 881 C C . LEU A 1 118 ? -0.888 -9.212 3.957 1.00 87.06 118 LEU A C 1
ATOM 883 O O . LEU A 1 118 ? -2.038 -9.572 3.745 1.00 87.06 118 LEU A O 1
ATOM 887 N N . VAL A 1 119 ? -0.325 -8.195 3.299 1.00 86.62 119 VAL A N 1
ATOM 888 C CA . VAL A 1 119 ? -1.026 -7.443 2.246 1.00 86.62 119 VAL A CA 1
ATOM 889 C C . VAL A 1 119 ? -1.385 -8.353 1.074 1.00 86.62 119 VAL A C 1
ATOM 891 O O . VAL A 1 119 ? -2.529 -8.330 0.627 1.00 86.62 119 VAL A O 1
ATOM 894 N N . LYS A 1 120 ? -0.454 -9.207 0.622 1.00 85.31 120 LYS A N 1
ATOM 895 C CA . LYS A 1 120 ? -0.738 -10.209 -0.416 1.00 85.31 120 LYS A CA 1
ATOM 896 C C . LYS A 1 120 ? -1.877 -11.143 -0.009 1.00 85.31 120 LYS A C 1
ATOM 898 O O . LYS A 1 120 ? -2.813 -11.317 -0.779 1.00 85.31 120 LYS A O 1
ATOM 903 N N . ASN A 1 121 ? -1.854 -11.657 1.220 1.00 86.25 121 ASN A N 1
ATOM 904 C CA . ASN A 1 121 ? -2.896 -12.548 1.732 1.00 86.25 121 ASN A CA 1
ATOM 905 C C . ASN A 1 121 ? -4.262 -11.854 1.849 1.00 86.25 121 ASN A C 1
ATOM 907 O O . ASN A 1 121 ? -5.272 -12.440 1.475 1.00 86.25 121 ASN A O 1
ATOM 911 N N . VAL A 1 122 ? -4.305 -10.614 2.350 1.00 87.50 122 VAL A N 1
ATOM 912 C CA . VAL A 1 122 ? -5.551 -9.839 2.502 1.00 87.50 122 VAL A CA 1
ATOM 913 C C . VAL A 1 122 ? -6.158 -9.491 1.145 1.00 87.50 122 VAL A C 1
ATOM 915 O O . VAL A 1 122 ? -7.376 -9.537 0.991 1.00 87.50 122 VAL A O 1
ATOM 918 N N . CYS A 1 123 ? -5.319 -9.173 0.160 1.00 86.00 123 CYS A N 1
ATOM 919 C CA . CYS A 1 123 ? -5.761 -8.813 -1.182 1.00 86.00 123 CYS A CA 1
ATOM 920 C C . CYS A 1 123 ? -5.864 -9.998 -2.150 1.00 86.00 123 CYS A C 1
ATOM 922 O O . CYS A 1 123 ? -6.228 -9.789 -3.298 1.00 86.00 123 CYS A O 1
ATOM 924 N N . GLY A 1 124 ? -5.550 -11.225 -1.723 1.00 83.56 124 GLY A N 1
ATOM 925 C CA . GLY A 1 124 ? -5.579 -12.402 -2.597 1.00 83.56 124 GLY A CA 1
ATOM 926 C C . GLY A 1 124 ? -4.581 -12.337 -3.758 1.00 83.56 124 GLY A C 1
ATOM 927 O O . GLY A 1 124 ? -4.809 -12.954 -4.795 1.00 83.56 124 GLY A O 1
ATOM 928 N N . LEU A 1 125 ? -3.489 -11.587 -3.597 1.00 79.25 125 LEU A N 1
ATOM 929 C CA . LEU A 1 125 ? -2.435 -11.486 -4.601 1.00 79.25 125 LEU A CA 1
ATOM 930 C C . LEU A 1 125 ? -1.627 -12.787 -4.599 1.00 79.25 125 LEU A C 1
ATOM 932 O O . LEU A 1 125 ? -1.084 -13.186 -3.563 1.00 79.25 125 LEU A O 1
ATOM 936 N N . THR A 1 126 ? -1.586 -13.470 -5.740 1.00 58.19 126 THR A N 1
ATOM 937 C CA . THR A 1 126 ? -0.883 -14.748 -5.890 1.00 58.19 126 THR A CA 1
ATOM 938 C C . THR A 1 126 ? 0.615 -14.554 -5.656 1.00 58.19 126 THR A C 1
ATOM 940 O O . THR A 1 126 ? 1.273 -13.779 -6.346 1.00 58.19 126 THR A O 1
ATOM 943 N N . ALA A 1 127 ? 1.130 -15.232 -4.628 1.00 47.97 127 ALA A N 1
ATOM 944 C CA . ALA A 1 127 ? 2.519 -15.149 -4.188 1.00 47.97 127 ALA A CA 1
ATOM 945 C C . ALA A 1 127 ? 3.508 -15.679 -5.229 1.00 47.97 127 ALA A C 1
ATOM 947 O O . ALA A 1 127 ? 3.245 -16.765 -5.792 1.00 47.97 127 ALA A O 1
#

InterPro domains:
  IPR008502 Prolamin-like domain [PF05617] (61-123)

Organism: NCBI:txid42256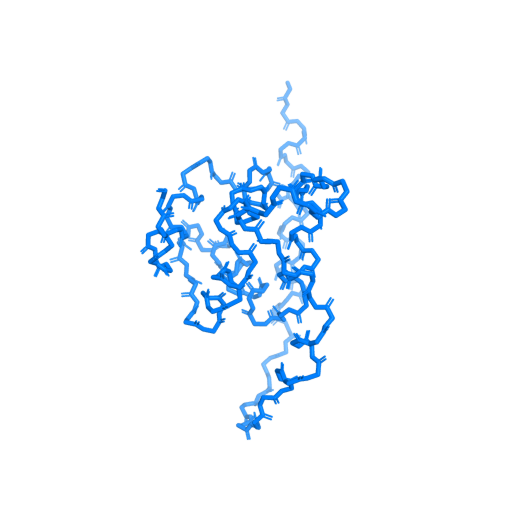4

Radius of gyration: 16.56 Å; chains: 1; bounding box: 45×33×47 Å

Secondary structure (DSSP, 8-state):
--HHHHHHHHHHHHHHHHTTS----------THHHHTTTS----S--TTSS------HHHHHHHHHT-HHHHHHHHHHHHHTS----HHHHHHHHHH-HHHHHHHTTSTTS-TTHHHHHHHHHT---

Foldseek 3Di:
DPPPVVVVVVVLVVVVVVVPDDDDDDDDDDDPPPVLVVVQDQQDDDDPPDDPNPQQALVSLVVLQVVDPLLVVQVSVCVVVVHRRGDQVNLVSDVRNALSSLCNNQVDPPHDNCNSVVSCVVSVHDD

pLDDT: mean 70.62, std 16.23, range [37.56, 89.88]

Sequence (127 aa):
MANANHCFLSLCLLILVLSATTAKAAAAAPAPHRRLQQTLPRFDDGDPRGPPIVLPTAASCWKSILASESCVDDVLQSLAARQVRISKACCSVLERIGDRCVSAAFSSFPFNPTYRHLVKNVCGLTA